Protein AF-A0A2N5ZAJ8-F1 (afdb_monomer_lite)

Foldseek 3Di:
DVVVVVCVVVVCVPPVVVVVVVVVCCVVQNPPRVVVVVVVVVVVVVVVVVVVVVVVVVVVVVVVVVVCVVVVVVVD

Secondary structure (DSSP, 8-state):
-HHHHHHHHHHHTTTHHHHHHHHHHHHHH-TTHHHHHHHHHHHHHHHHHHHHHHHHHHHHHHHHHHHHHHHHHTT-

Structure (mmCIF, N/CA/C/O backbone):
data_AF-A0A2N5ZAJ8-F1
#
_entry.id   AF-A0A2N5ZAJ8-F1
#
loop_
_atom_s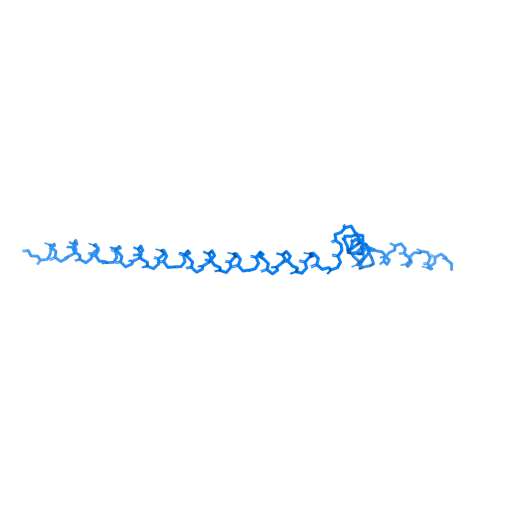ite.group_PDB
_atom_site.id
_atom_site.type_symbol
_atom_site.label_atom_id
_atom_site.label_alt_id
_atom_site.label_comp_id
_atom_site.label_asym_id
_atom_site.label_entity_id
_atom_site.label_seq_id
_atom_site.pdbx_PDB_ins_code
_atom_site.Cartn_x
_atom_site.Cartn_y
_atom_site.Cartn_z
_atom_site.occupancy
_atom_site.B_iso_or_equiv
_atom_site.auth_seq_id
_atom_site.auth_comp_id
_atom_site.auth_asym_id
_atom_site.auth_atom_id
_atom_site.pdbx_PDB_model_num
ATOM 1 N N . MET A 1 1 ? 36.786 0.988 -18.514 1.00 81.81 1 MET A N 1
ATOM 2 C CA . MET A 1 1 ? 36.154 -0.198 -19.135 1.00 81.81 1 MET A CA 1
ATOM 3 C C . MET A 1 1 ? 35.886 -1.303 -18.116 1.00 81.81 1 MET A C 1
ATOM 5 O O . MET A 1 1 ? 34.721 -1.530 -17.840 1.00 81.81 1 MET A O 1
ATOM 9 N N . ILE A 1 2 ? 36.899 -1.927 -17.492 1.00 83.00 2 ILE A N 1
ATOM 10 C CA . ILE A 1 2 ? 36.684 -2.975 -16.460 1.00 83.00 2 ILE A CA 1
ATOM 11 C C . ILE A 1 2 ? 35.984 -2.419 -15.209 1.00 83.00 2 ILE A C 1
ATOM 13 O O . ILE A 1 2 ? 34.995 -2.986 -14.761 1.00 83.00 2 ILE A O 1
ATOM 17 N N . SER A 1 3 ? 36.432 -1.265 -14.700 1.00 76.44 3 SER A N 1
ATOM 18 C CA . SER A 1 3 ? 35.766 -0.573 -13.582 1.00 76.44 3 SER A CA 1
ATOM 19 C C . SER A 1 3 ? 34.312 -0.205 -13.920 1.00 76.44 3 SER A C 1
ATOM 21 O O . SER A 1 3 ? 33.408 -0.495 -13.153 1.00 76.44 3 SER A O 1
ATOM 23 N N . THR A 1 4 ? 34.061 0.300 -15.132 1.00 77.81 4 THR A N 1
ATOM 24 C CA . THR A 1 4 ? 32.713 0.612 -15.641 1.00 77.81 4 THR A CA 1
ATOM 25 C C . THR A 1 4 ? 31.796 -0.616 -15.679 1.00 77.81 4 THR A C 1
ATOM 27 O O . THR A 1 4 ? 30.640 -0.528 -15.282 1.00 77.81 4 THR A O 1
ATOM 30 N N . LEU A 1 5 ? 32.309 -1.768 -16.122 1.00 77.19 5 LEU A N 1
ATOM 31 C CA . LEU A 1 5 ? 31.566 -3.029 -16.156 1.00 77.19 5 LEU A CA 1
ATOM 32 C C . LEU A 1 5 ? 31.264 -3.545 -14.741 1.00 77.19 5 LEU A C 1
ATOM 34 O O . LEU A 1 5 ? 30.154 -3.995 -14.477 1.00 77.19 5 LEU A O 1
ATOM 38 N N . LEU A 1 6 ? 32.224 -3.423 -13.821 1.00 76.06 6 LEU A N 1
ATOM 39 C CA . LEU A 1 6 ? 32.054 -3.789 -12.416 1.00 76.06 6 LEU A CA 1
ATOM 40 C C . LEU A 1 6 ? 31.037 -2.880 -11.714 1.00 76.06 6 LEU A C 1
ATOM 42 O O . LEU A 1 6 ? 30.224 -3.371 -10.944 1.00 76.06 6 LEU A O 1
ATOM 46 N N . THR A 1 7 ? 31.027 -1.579 -12.007 1.00 74.75 7 THR A N 1
ATOM 47 C CA . THR A 1 7 ? 30.007 -0.644 -11.511 1.00 74.75 7 THR A CA 1
ATOM 48 C C . THR A 1 7 ? 28.627 -0.961 -12.066 1.00 74.75 7 THR A C 1
ATOM 50 O O . THR A 1 7 ? 27.657 -0.833 -11.331 1.00 74.75 7 THR A O 1
ATOM 53 N N . ILE A 1 8 ? 28.521 -1.401 -13.325 1.00 74.75 8 ILE A N 1
ATOM 54 C CA . ILE A 1 8 ? 27.251 -1.890 -13.865 1.00 74.75 8 ILE A CA 1
ATOM 55 C C . ILE A 1 8 ? 26.823 -3.113 -13.058 1.00 74.75 8 ILE A C 1
ATOM 57 O O . ILE A 1 8 ? 25.791 -3.019 -12.424 1.00 74.75 8 ILE A O 1
ATOM 61 N N . VAL A 1 9 ? 27.631 -4.178 -12.969 1.00 73.56 9 VAL A N 1
ATOM 62 C CA . VAL A 1 9 ? 27.287 -5.444 -12.279 1.00 73.56 9 VAL A CA 1
ATOM 63 C C . VAL A 1 9 ? 27.023 -5.278 -10.773 1.00 73.56 9 VAL A C 1
ATOM 65 O O . VAL A 1 9 ? 26.059 -5.836 -10.260 1.00 73.56 9 VAL A O 1
ATOM 68 N N . LEU A 1 10 ? 27.836 -4.500 -10.053 1.00 69.38 10 LEU A N 1
ATOM 69 C CA . LEU A 1 10 ? 27.636 -4.222 -8.623 1.00 69.38 10 LEU A CA 1
ATOM 70 C C . LEU A 1 10 ? 26.525 -3.196 -8.378 1.00 69.38 10 LEU A C 1
ATOM 72 O O . LEU A 1 10 ? 25.860 -3.241 -7.347 1.00 69.38 10 LEU A O 1
ATOM 76 N N . GLY A 1 11 ? 26.311 -2.274 -9.318 1.00 65.31 11 GLY A N 1
ATOM 77 C CA . GLY A 1 11 ? 25.273 -1.253 -9.240 1.00 65.31 11 GLY A CA 1
ATOM 78 C C . GLY A 1 11 ? 23.865 -1.807 -9.433 1.00 65.31 11 GLY A C 1
ATOM 79 O O . GLY A 1 11 ? 22.927 -1.187 -8.944 1.00 65.31 11 GLY A O 1
ATOM 80 N N . ILE A 1 12 ? 23.701 -2.969 -10.081 1.00 62.50 12 ILE A N 1
ATOM 81 C CA . ILE A 1 12 ? 22.387 -3.616 -10.272 1.00 62.50 12 ILE A CA 1
ATOM 82 C C . ILE A 1 12 ? 21.813 -4.120 -8.939 1.00 62.50 12 ILE A C 1
ATOM 84 O O . ILE A 1 12 ? 20.629 -3.909 -8.690 1.00 62.50 12 ILE A O 1
ATOM 88 N N . ILE A 1 13 ? 22.668 -4.631 -8.041 1.00 66.56 13 ILE A N 1
ATOM 89 C CA . ILE A 1 13 ? 22.297 -5.397 -6.829 1.00 66.56 13 ILE A CA 1
ATOM 90 C C . ILE A 1 13 ? 21.648 -4.541 -5.713 1.00 66.56 13 ILE A C 1
ATOM 92 O O . ILE A 1 13 ? 21.161 -5.074 -4.719 1.00 66.56 13 ILE A O 1
ATOM 96 N N . GLY A 1 14 ? 21.593 -3.210 -5.841 1.00 65.94 14 GLY A N 1
ATOM 97 C CA . GLY A 1 14 ? 21.086 -2.338 -4.765 1.00 65.94 14 GLY A CA 1
ATOM 98 C C . GLY A 1 14 ? 19.770 -1.599 -5.027 1.00 65.94 14 GLY A C 1
ATOM 99 O O . GLY A 1 14 ? 19.056 -1.269 -4.084 1.00 65.94 14 GLY A O 1
ATOM 100 N N . GLY A 1 15 ? 19.434 -1.290 -6.280 1.00 80.62 15 GLY A N 1
ATOM 101 C CA . GLY A 1 15 ? 18.361 -0.326 -6.574 1.00 80.62 15 GLY A CA 1
ATOM 102 C C . GLY A 1 15 ? 17.802 -0.373 -7.999 1.00 80.62 15 GLY A C 1
ATOM 103 O O . GLY A 1 15 ? 16.578 -0.381 -8.153 1.00 80.62 15 GLY A O 1
ATOM 104 N N . PRO A 1 16 ? 18.643 -0.468 -9.046 1.00 82.94 16 PRO A N 1
ATOM 105 C CA . PRO A 1 16 ? 18.178 -0.598 -10.424 1.00 82.94 16 PRO A CA 1
ATOM 106 C C . PRO A 1 16 ? 17.333 -1.854 -10.660 1.00 82.94 16 PRO A C 1
ATOM 108 O O . PRO A 1 16 ? 16.359 -1.782 -11.404 1.00 82.94 16 PRO A O 1
ATOM 111 N N . GLU A 1 17 ? 17.634 -2.978 -9.998 1.00 80.38 17 GLU A N 1
ATOM 112 C CA . GLU A 1 17 ? 16.838 -4.211 -10.110 1.00 80.38 17 GLU A CA 1
ATOM 113 C C . GLU A 1 17 ? 15.404 -4.036 -9.609 1.00 80.38 17 GLU A C 1
ATOM 115 O O . GLU A 1 17 ? 14.461 -4.436 -10.291 1.00 80.38 17 GLU A O 1
ATOM 120 N N . ILE A 1 18 ? 15.215 -3.369 -8.465 1.00 86.56 18 ILE A N 1
ATOM 121 C CA . ILE A 1 18 ? 13.871 -3.090 -7.943 1.00 86.56 18 ILE A CA 1
ATOM 122 C C . ILE A 1 18 ? 13.107 -2.172 -8.898 1.00 86.56 18 ILE A C 1
ATOM 124 O O . ILE A 1 18 ? 11.924 -2.399 -9.141 1.00 86.56 18 ILE A O 1
ATOM 128 N N . ILE A 1 19 ? 13.771 -1.175 -9.488 1.00 89.25 19 ILE A N 1
ATOM 129 C CA . ILE A 1 19 ? 13.163 -0.297 -10.496 1.00 89.25 19 ILE A CA 1
ATOM 130 C C . ILE A 1 19 ? 12.762 -1.079 -11.751 1.00 89.25 19 ILE A C 1
ATOM 132 O O . ILE A 1 19 ? 11.658 -0.888 -12.254 1.00 89.25 19 ILE A O 1
ATOM 136 N N . ILE A 1 20 ? 13.608 -1.987 -12.239 1.00 89.38 20 ILE A N 1
ATOM 137 C CA . ILE A 1 20 ? 13.303 -2.834 -13.400 1.00 89.38 20 ILE A CA 1
ATOM 138 C C . ILE A 1 20 ? 12.107 -3.746 -13.108 1.00 89.38 20 ILE A C 1
ATOM 140 O O . ILE A 1 20 ? 11.175 -3.805 -13.910 1.00 89.38 20 ILE A O 1
ATOM 144 N N . ILE A 1 21 ? 12.084 -4.406 -11.947 1.00 88.94 21 ILE A N 1
ATOM 145 C CA . ILE A 1 21 ? 10.959 -5.250 -11.522 1.00 88.94 21 ILE A CA 1
ATOM 146 C C . ILE A 1 21 ? 9.683 -4.410 -11.394 1.00 88.94 21 ILE A C 1
ATOM 148 O O . ILE A 1 21 ? 8.630 -4.810 -11.891 1.00 88.94 21 ILE A O 1
ATOM 152 N N . ALA A 1 22 ? 9.773 -3.225 -10.787 1.00 89.12 22 ALA A N 1
ATOM 153 C CA . ALA A 1 22 ? 8.649 -2.308 -10.660 1.00 89.12 22 ALA A CA 1
ATOM 154 C C . ALA A 1 22 ? 8.110 -1.889 -12.032 1.00 89.12 22 ALA A C 1
ATOM 156 O O . ALA A 1 22 ? 6.898 -1.895 -12.215 1.00 89.12 22 ALA A O 1
ATOM 157 N N . ILE A 1 23 ? 8.977 -1.596 -13.008 1.00 92.25 23 ILE A N 1
ATOM 158 C CA . ILE A 1 23 ? 8.581 -1.271 -14.386 1.00 92.25 23 ILE A CA 1
ATOM 159 C C . ILE A 1 23 ? 7.897 -2.464 -15.060 1.00 92.25 23 ILE A C 1
ATOM 161 O O . ILE A 1 23 ? 6.844 -2.283 -15.667 1.00 92.25 23 ILE A O 1
ATOM 165 N N . ILE A 1 24 ? 8.436 -3.681 -14.934 1.00 92.50 24 ILE A N 1
ATOM 166 C CA . ILE A 1 24 ? 7.814 -4.889 -15.502 1.00 92.50 24 ILE A CA 1
ATOM 167 C C . ILE A 1 24 ? 6.408 -5.080 -14.926 1.00 92.50 24 ILE A C 1
ATOM 169 O O . ILE A 1 24 ? 5.442 -5.234 -15.672 1.00 92.50 24 ILE A O 1
ATOM 173 N N . ILE A 1 25 ? 6.268 -4.999 -13.603 1.00 92.00 25 ILE A N 1
ATOM 174 C CA . ILE A 1 25 ? 4.972 -5.086 -12.925 1.00 92.00 25 ILE A CA 1
ATOM 175 C C . ILE A 1 25 ? 4.044 -3.949 -13.384 1.00 92.00 25 ILE A C 1
ATOM 177 O O . ILE A 1 25 ? 2.864 -4.184 -13.640 1.00 92.00 25 ILE A O 1
ATOM 181 N N . LEU A 1 26 ? 4.561 -2.730 -13.549 1.00 92.56 26 LEU A N 1
ATOM 182 C CA . LEU A 1 26 ? 3.801 -1.574 -14.025 1.00 92.56 26 LEU A CA 1
ATOM 183 C C . LEU A 1 26 ? 3.297 -1.749 -15.458 1.00 92.56 26 LEU A C 1
ATOM 185 O O . LEU A 1 26 ? 2.231 -1.241 -15.776 1.00 92.56 26 LEU A O 1
ATOM 189 N N . VAL A 1 27 ? 4.033 -2.441 -16.326 1.00 93.25 27 VAL A N 1
ATOM 190 C CA . VAL A 1 27 ? 3.604 -2.721 -17.705 1.00 93.25 27 VAL A CA 1
ATOM 191 C C . VAL A 1 27 ? 2.576 -3.852 -17.732 1.00 93.25 27 VAL A C 1
ATOM 193 O O . VAL A 1 27 ? 1.555 -3.724 -18.401 1.00 93.25 27 VAL A O 1
ATOM 196 N N . LEU A 1 28 ? 2.799 -4.926 -16.968 1.00 92.56 28 LEU A N 1
ATOM 197 C CA . LEU A 1 28 ? 1.887 -6.076 -16.906 1.00 92.56 28 LEU A CA 1
ATOM 198 C C . LEU A 1 28 ? 0.541 -5.720 -16.267 1.00 92.56 28 LEU A C 1
ATOM 200 O O . LEU A 1 28 ? -0.521 -6.093 -16.764 1.00 92.56 28 LEU A O 1
ATOM 204 N N . PHE A 1 29 ? 0.584 -4.994 -15.153 1.00 91.44 29 PHE A N 1
ATOM 205 C CA . PHE A 1 29 ? -0.606 -4.612 -14.406 1.00 91.44 29 PHE A CA 1
ATOM 206 C C . PHE A 1 29 ? -1.075 -3.198 -14.745 1.00 91.44 29 PHE A C 1
ATOM 208 O O . PHE A 1 29 ? -2.218 -2.878 -14.474 1.00 91.44 29 PHE A O 1
ATOM 215 N N . GLY A 1 30 ? -0.274 -2.339 -15.366 1.00 86.69 30 GLY A N 1
ATOM 216 C CA . GLY A 1 30 ? -0.624 -0.933 -15.582 1.00 86.69 30 GLY A CA 1
ATOM 217 C C . GLY A 1 30 ? -0.424 -0.077 -14.324 1.00 86.69 30 GLY A C 1
ATOM 218 O O . GLY A 1 30 ? -0.697 -0.498 -13.198 1.00 86.69 30 GLY A O 1
ATOM 219 N N . GLY A 1 31 ? -0.031 1.189 -14.505 1.00 84.94 31 GLY A N 1
ATOM 220 C CA . GLY A 1 31 ? 0.268 2.093 -13.384 1.00 84.94 31 GLY A CA 1
ATOM 221 C C . GLY A 1 31 ? -0.903 2.489 -12.487 1.00 84.94 31 GLY A C 1
ATOM 222 O O . GLY A 1 31 ? -0.696 3.064 -11.422 1.00 84.94 31 GLY A O 1
ATOM 223 N N . ARG A 1 32 ? -2.134 2.153 -12.879 1.00 86.81 32 ARG A N 1
ATOM 224 C CA . ARG A 1 32 ? -3.347 2.473 -12.114 1.00 86.81 32 ARG A CA 1
ATOM 225 C C . ARG A 1 32 ? -3.828 1.328 -11.224 1.00 86.81 32 ARG A C 1
ATOM 227 O O . ARG A 1 32 ? -4.401 1.605 -10.175 1.00 86.81 32 ARG A O 1
ATOM 234 N N . LYS A 1 33 ? -3.549 0.070 -11.586 1.00 89.12 33 LYS A N 1
ATOM 235 C CA . LYS A 1 33 ? -4.079 -1.103 -10.871 1.00 89.12 33 LYS A CA 1
ATOM 236 C C . LYS A 1 33 ? -3.428 -1.307 -9.506 1.00 89.12 33 LYS A C 1
ATOM 238 O O . LYS A 1 33 ? -4.131 -1.638 -8.563 1.00 89.12 33 LYS A O 1
ATOM 243 N N . ILE A 1 34 ? -2.128 -1.047 -9.349 1.00 88.75 34 ILE A N 1
ATOM 244 C CA . ILE A 1 34 ? -1.472 -1.181 -8.036 1.00 88.75 34 ILE A CA 1
ATOM 245 C C . ILE A 1 34 ? -2.020 -0.184 -6.999 1.00 88.75 34 ILE A C 1
ATOM 247 O O . ILE A 1 34 ? -2.455 -0.632 -5.937 1.00 88.75 34 ILE A O 1
ATOM 251 N N . PRO A 1 35 ? -2.097 1.134 -7.280 1.00 86.94 35 PRO A N 1
ATOM 252 C CA . PRO A 1 35 ? -2.704 2.086 -6.349 1.00 86.94 35 PRO A CA 1
ATOM 253 C C . PRO A 1 35 ? -4.181 1.799 -6.055 1.00 86.94 35 PRO A C 1
ATOM 255 O O . PRO A 1 35 ? -4.650 2.034 -4.944 1.00 86.94 35 PRO A O 1
ATOM 258 N N . GLU A 1 36 ? -4.927 1.306 -7.043 1.00 92.38 36 GLU A N 1
ATOM 259 C CA . GLU A 1 36 ? -6.340 0.955 -6.901 1.00 92.38 36 GLU A CA 1
ATOM 260 C C . GLU A 1 36 ? -6.540 -0.264 -5.988 1.00 92.38 36 GLU A C 1
ATOM 262 O O . GLU A 1 36 ? -7.336 -0.197 -5.050 1.00 92.38 36 GLU A O 1
ATOM 267 N N . LEU A 1 37 ? -5.738 -1.318 -6.172 1.00 92.38 37 LEU A N 1
ATOM 268 C CA . LEU A 1 37 ? -5.715 -2.489 -5.292 1.00 92.38 37 LEU A CA 1
ATOM 269 C C . LEU A 1 37 ? -5.288 -2.118 -3.867 1.00 92.38 37 LEU A C 1
ATOM 271 O O . LEU A 1 37 ? -5.931 -2.540 -2.911 1.00 92.38 37 LEU A O 1
ATOM 275 N N . MET A 1 38 ? -4.257 -1.280 -3.709 1.00 93.19 38 MET A N 1
ATOM 276 C CA . MET A 1 38 ? -3.820 -0.793 -2.394 1.00 93.19 38 MET A CA 1
ATOM 277 C C . MET A 1 38 ? -4.914 0.010 -1.684 1.00 93.19 38 MET A C 1
ATOM 279 O O . MET A 1 38 ? -5.121 -0.162 -0.485 1.00 93.19 38 MET A O 1
ATOM 283 N N . LYS A 1 39 ? -5.646 0.867 -2.408 1.00 95.06 39 LYS A N 1
ATOM 284 C CA . LYS A 1 39 ? -6.785 1.611 -1.847 1.00 95.06 39 LYS A CA 1
ATOM 285 C C . LYS A 1 39 ? -7.918 0.680 -1.419 1.00 95.06 39 LYS A C 1
ATOM 287 O O . LYS A 1 39 ? -8.487 0.895 -0.352 1.00 95.06 39 LYS A O 1
ATOM 292 N N . GLY A 1 40 ? -8.237 -0.335 -2.222 1.00 95.94 40 GLY A N 1
ATOM 293 C CA . GLY A 1 40 ? -9.239 -1.348 -1.879 1.00 95.94 40 GLY A CA 1
ATOM 294 C C . GLY A 1 40 ? -8.845 -2.153 -0.640 1.00 95.94 40 GLY A C 1
ATOM 295 O O . GLY A 1 40 ? -9.604 -2.213 0.325 1.00 95.94 40 GLY A O 1
ATOM 296 N N . LEU A 1 41 ? -7.620 -2.684 -0.624 1.00 96.50 41 LEU A N 1
ATOM 297 C CA . LEU A 1 41 ? -7.072 -3.440 0.503 1.00 96.50 41 LEU A CA 1
ATOM 298 C C . LEU A 1 41 ? -6.993 -2.586 1.778 1.00 96.50 41 LEU A C 1
ATOM 300 O O . LEU A 1 41 ? -7.345 -3.051 2.856 1.00 96.50 41 LEU A O 1
ATOM 304 N N . GLY A 1 42 ? -6.574 -1.323 1.658 1.00 95.88 42 GLY A N 1
ATOM 305 C CA . GLY A 1 42 ? -6.481 -0.393 2.783 1.00 95.88 42 GLY A CA 1
ATOM 306 C C . GLY A 1 42 ? -7.839 -0.074 3.408 1.00 95.88 42 GLY A C 1
ATOM 307 O O . GLY A 1 42 ? -7.951 -0.034 4.632 1.00 95.88 42 GLY A O 1
ATOM 308 N N . LYS A 1 43 ? -8.883 0.100 2.587 1.00 96.88 43 LYS A N 1
ATOM 309 C CA . LYS A 1 43 ? -10.260 0.256 3.077 1.00 96.88 43 LYS A CA 1
ATOM 310 C C . LYS A 1 43 ? -10.753 -1.011 3.772 1.00 96.88 43 LYS A C 1
ATOM 312 O O . LYS A 1 43 ? -11.191 -0.920 4.912 1.00 96.88 43 LYS A O 1
ATOM 317 N N . GLY A 1 44 ? -10.582 -2.176 3.144 1.00 97.12 44 GLY A N 1
ATOM 318 C CA . GLY A 1 44 ? -10.982 -3.456 3.736 1.00 97.12 44 GLY A CA 1
ATOM 319 C C . GLY A 1 44 ? -10.276 -3.740 5.065 1.00 97.12 44 GLY A C 1
ATOM 320 O O . GLY A 1 44 ? -10.916 -4.137 6.031 1.00 97.12 44 GLY A O 1
ATOM 321 N N . MET A 1 45 ? -8.974 -3.456 5.161 1.00 96.94 45 MET A N 1
ATOM 322 C CA . MET A 1 45 ? -8.211 -3.602 6.406 1.00 96.94 45 MET A CA 1
ATOM 323 C C . MET A 1 45 ? -8.692 -2.637 7.499 1.00 96.94 45 MET A C 1
ATOM 325 O O . MET A 1 45 ? -8.719 -2.999 8.675 1.00 96.94 45 MET A O 1
ATOM 329 N N . LYS A 1 46 ? -9.074 -1.406 7.130 1.00 96.25 46 LYS A N 1
ATOM 330 C CA . LYS A 1 46 ? -9.632 -0.429 8.072 1.00 96.25 46 LYS A CA 1
ATOM 331 C C . LYS A 1 46 ? -10.981 -0.902 8.618 1.00 96.25 46 LYS A C 1
ATOM 333 O O . LYS A 1 46 ? -11.136 -0.948 9.834 1.00 96.25 46 LYS A O 1
ATOM 338 N N . GLU A 1 47 ? -11.903 -1.281 7.736 1.00 96.75 47 GLU A N 1
ATOM 339 C CA . GLU A 1 47 ? -13.233 -1.782 8.109 1.00 96.75 47 GLU A CA 1
ATOM 340 C C . GLU A 1 47 ? -13.127 -3.052 8.963 1.00 96.75 47 GLU A C 1
ATOM 342 O O . GLU A 1 47 ? -13.780 -3.162 9.998 1.00 96.75 47 GLU A O 1
ATOM 347 N N . PHE A 1 48 ? -12.227 -3.973 8.599 1.00 96.38 48 PHE A N 1
ATOM 348 C CA . PHE A 1 48 ? -11.947 -5.173 9.388 1.00 96.38 48 PHE A CA 1
ATOM 349 C C . PHE A 1 48 ? -11.450 -4.835 10.801 1.00 96.38 48 PHE A C 1
ATOM 351 O O . PHE A 1 48 ? -11.867 -5.458 11.780 1.00 96.38 48 PHE A O 1
ATOM 358 N N . LYS A 1 49 ? -10.572 -3.833 10.927 1.00 95.50 49 LYS A N 1
ATOM 359 C CA . LYS A 1 49 ? -10.035 -3.391 12.219 1.00 95.50 49 LYS A CA 1
ATOM 360 C C . LYS A 1 49 ? -11.090 -2.711 13.095 1.00 95.50 49 LYS A C 1
ATOM 362 O O . LYS A 1 49 ? -11.079 -2.931 14.303 1.00 95.50 49 LYS A O 1
ATOM 367 N N . GLU A 1 50 ? -11.965 -1.894 12.513 1.00 95.69 50 GLU A N 1
ATOM 368 C CA . GLU A 1 50 ? -13.102 -1.277 13.216 1.00 95.69 50 GLU A CA 1
ATOM 369 C C . GLU A 1 50 ? -14.076 -2.348 13.723 1.00 95.69 50 GLU A C 1
ATOM 371 O O . GLU A 1 50 ? -14.313 -2.425 14.925 1.00 95.69 50 GLU A O 1
ATOM 376 N N . ALA A 1 51 ? -14.516 -3.264 12.855 1.00 94.06 51 ALA A N 1
ATOM 377 C CA . ALA A 1 51 ? -15.416 -4.352 13.245 1.00 94.06 51 ALA A CA 1
ATOM 378 C C . ALA A 1 51 ? -14.818 -5.261 14.337 1.00 94.06 51 ALA A C 1
ATOM 380 O O . ALA A 1 51 ? -15.517 -5.689 15.260 1.00 94.06 51 ALA A O 1
ATOM 381 N N . SER A 1 52 ? -13.511 -5.535 14.263 1.00 95.19 52 SER A N 1
ATOM 382 C CA . SER A 1 52 ? -12.808 -6.315 15.289 1.00 95.19 52 SER A CA 1
ATOM 383 C C . SER A 1 52 ? -12.775 -5.593 16.640 1.00 95.19 52 SER A C 1
ATOM 385 O O . SER A 1 52 ? -12.985 -6.230 17.670 1.00 95.19 52 SER A O 1
ATOM 387 N N . LYS A 1 5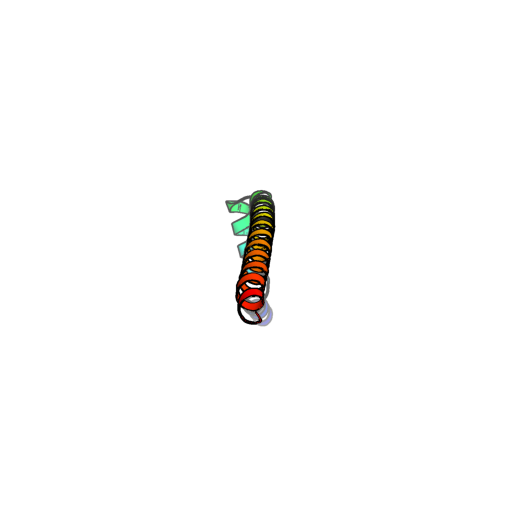3 ? -12.552 -4.271 16.649 1.00 94.25 53 LYS A N 1
ATOM 388 C CA . LYS A 1 53 ? -12.554 -3.458 17.875 1.00 94.25 53 LYS A CA 1
ATOM 389 C C . LYS A 1 53 ? -13.922 -3.414 18.543 1.00 94.25 53 LYS A C 1
ATOM 391 O O . LYS A 1 53 ? -14.004 -3.633 19.746 1.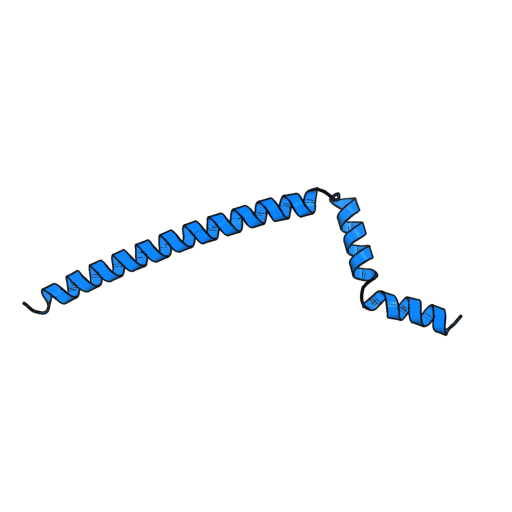00 94.25 53 LYS A O 1
ATOM 396 N N . ASP A 1 54 ? -14.978 -3.171 17.773 1.00 92.44 54 ASP A N 1
ATOM 397 C CA . ASP A 1 54 ? -16.344 -3.110 18.304 1.00 92.44 54 ASP A CA 1
ATOM 398 C C . ASP A 1 54 ? -16.751 -4.452 18.929 1.00 92.44 54 ASP A C 1
ATOM 400 O O . ASP A 1 54 ? -17.372 -4.502 19.995 1.00 92.44 54 ASP A O 1
ATOM 404 N N . THR A 1 55 ? -16.331 -5.554 18.301 1.00 92.25 55 THR A N 1
ATOM 405 C CA . THR A 1 55 ? -16.525 -6.909 18.828 1.00 92.25 55 THR A CA 1
ATOM 406 C C . THR A 1 55 ? -15.766 -7.107 20.143 1.00 92.25 55 THR A C 1
ATOM 408 O O . THR A 1 55 ? -16.336 -7.595 21.118 1.00 92.25 55 THR A O 1
ATOM 411 N N . GLU A 1 56 ? -14.494 -6.701 20.203 1.00 92.00 56 GLU A N 1
ATOM 412 C CA . GLU A 1 56 ? -13.665 -6.818 21.407 1.00 92.00 56 GLU A CA 1
ATOM 413 C C . GLU A 1 56 ? -14.222 -5.984 22.573 1.00 92.00 56 GLU A C 1
ATOM 415 O O . GLU A 1 56 ? -14.310 -6.477 23.698 1.00 92.00 56 GLU A O 1
ATOM 420 N N . GLU A 1 57 ? -14.666 -4.751 22.314 1.00 92.50 57 GLU A N 1
ATOM 421 C CA . GLU A 1 57 ? -15.291 -3.892 23.326 1.00 92.50 57 GLU A CA 1
ATOM 422 C C . GLU A 1 57 ? -16.622 -4.454 23.829 1.00 92.50 57 GLU A C 1
ATOM 424 O O . GLU A 1 57 ? -16.904 -4.379 25.028 1.00 92.50 57 GLU A O 1
ATOM 429 N N .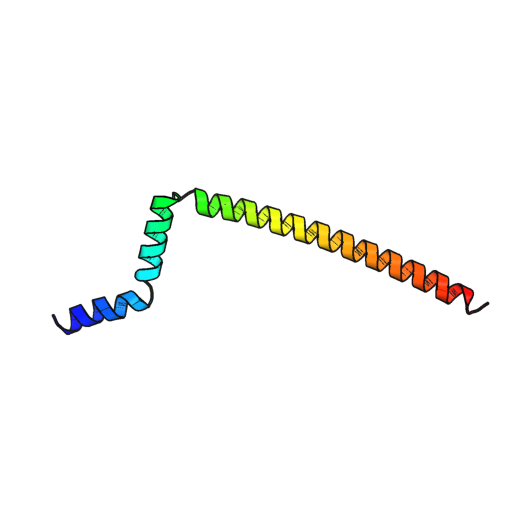 THR A 1 58 ? -17.424 -5.046 22.941 1.00 90.56 58 THR A N 1
ATOM 430 C CA . THR A 1 58 ? -18.698 -5.679 23.308 1.00 90.56 58 THR A CA 1
ATOM 431 C C . THR A 1 58 ? -18.461 -6.890 24.206 1.00 90.56 58 THR A C 1
ATOM 433 O O . THR A 1 58 ? -19.021 -6.956 25.299 1.00 90.56 58 THR A O 1
ATOM 436 N N . ILE A 1 59 ? -17.555 -7.793 23.813 1.00 91.75 59 ILE A N 1
ATOM 437 C CA . ILE A 1 59 ? -17.187 -8.970 24.615 1.00 91.75 59 ILE A CA 1
ATOM 438 C C . ILE A 1 59 ? -16.612 -8.544 25.971 1.00 91.75 59 ILE A C 1
ATOM 440 O O . ILE A 1 59 ? -16.903 -9.163 26.995 1.00 91.75 59 ILE A O 1
ATOM 444 N N . LYS A 1 60 ? -15.798 -7.483 26.002 1.00 91.88 60 LYS A N 1
ATOM 445 C CA . LYS A 1 60 ? -15.209 -6.978 27.244 1.00 91.88 60 LYS A CA 1
ATOM 446 C C . LYS A 1 60 ? -16.274 -6.433 28.197 1.00 91.88 60 LYS A C 1
ATOM 448 O O . LYS A 1 60 ? -16.259 -6.797 29.369 1.00 91.88 60 LYS A O 1
ATOM 453 N N . LYS A 1 61 ? -17.218 -5.623 27.702 1.00 91.00 61 LYS A N 1
ATOM 454 C CA . LYS A 1 61 ? -18.346 -5.118 28.507 1.00 91.00 61 LYS A CA 1
ATOM 455 C C . LYS A 1 61 ? -19.205 -6.255 29.054 1.00 91.00 61 LYS A C 1
ATOM 457 O O . LYS A 1 61 ? -19.501 -6.267 30.241 1.00 91.00 61 LYS A O 1
ATOM 462 N N . GLU A 1 62 ? -19.531 -7.234 28.216 1.00 89.06 62 GLU A N 1
ATOM 463 C CA . GLU A 1 62 ? -20.357 -8.379 28.604 1.00 89.06 62 GLU A CA 1
ATOM 464 C C . GLU A 1 62 ? -19.667 -9.247 29.674 1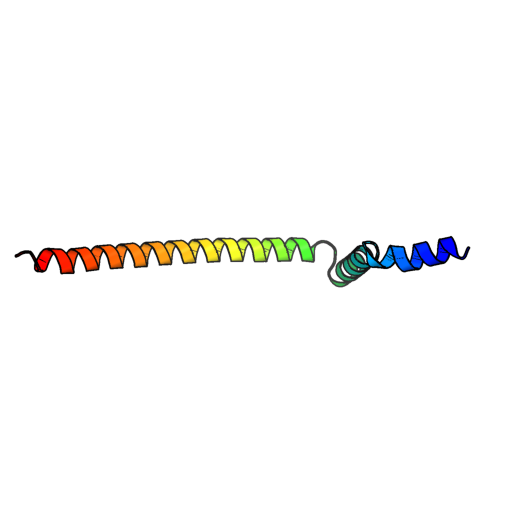.00 89.06 62 GLU A C 1
ATOM 466 O O . GLU A 1 62 ? -20.299 -9.683 30.637 1.00 89.06 62 GLU A O 1
ATOM 471 N N . ARG A 1 63 ? -18.340 -9.425 29.580 1.00 90.56 63 ARG A N 1
ATOM 472 C CA . ARG A 1 63 ? -17.550 -10.079 30.636 1.00 90.56 63 ARG A CA 1
ATOM 473 C C . ARG A 1 63 ? -17.486 -9.275 31.930 1.00 90.56 63 ARG A C 1
ATOM 475 O O . ARG A 1 63 ? -17.583 -9.872 33.002 1.00 90.56 63 ARG A O 1
ATOM 482 N N . ASP A 1 64 ? -17.309 -7.959 31.850 1.00 90.31 64 ASP A N 1
ATOM 483 C CA . ASP A 1 64 ? -17.257 -7.090 33.030 1.00 90.31 64 ASP A CA 1
ATOM 484 C C . ASP A 1 64 ? -18.616 -7.050 33.755 1.00 90.31 64 ASP A C 1
ATOM 486 O O . ASP A 1 64 ? -18.665 -7.062 34.989 1.00 90.31 64 ASP A O 1
ATOM 490 N N . ASP A 1 65 ? -19.724 -7.071 33.008 1.00 89.75 65 ASP A N 1
ATOM 491 C CA . ASP A 1 65 ? -21.086 -7.165 33.543 1.00 89.75 65 ASP A CA 1
ATOM 492 C C . ASP A 1 65 ? -21.344 -8.520 34.209 1.00 89.75 65 ASP A C 1
ATOM 494 O O . ASP A 1 65 ? -21.775 -8.560 35.363 1.00 89.75 65 ASP A O 1
ATOM 498 N N . LEU A 1 66 ? -20.983 -9.625 33.548 1.00 89.94 66 LEU A N 1
ATOM 499 C CA . LEU A 1 66 ? -21.106 -10.968 34.120 1.00 89.94 66 LEU A CA 1
ATOM 500 C C . LEU A 1 66 ? -20.289 -11.114 35.414 1.00 89.94 66 LEU A C 1
ATOM 502 O O . LEU A 1 66 ? -20.773 -11.659 36.406 1.00 89.94 66 LEU A O 1
ATOM 506 N N . ASN A 1 67 ? -19.061 -10.594 35.432 1.00 90.06 67 ASN A N 1
ATOM 507 C CA . ASN A 1 67 ? -18.194 -10.636 36.607 1.00 90.06 67 ASN A CA 1
ATOM 508 C C . ASN A 1 67 ? -18.769 -9.817 37.778 1.00 90.06 67 ASN A C 1
ATOM 510 O O . ASN A 1 67 ? -18.669 -10.231 38.933 1.00 90.06 67 ASN A O 1
ATOM 514 N N . ARG A 1 68 ? -19.422 -8.679 37.497 1.00 89.38 68 ARG A N 1
ATOM 515 C CA . ARG A 1 68 ? -20.143 -7.902 38.518 1.00 89.38 68 ARG A CA 1
ATOM 516 C C . ARG A 1 68 ? -21.353 -8.650 39.073 1.00 89.38 68 ARG A C 1
ATOM 518 O O . ARG A 1 68 ? -21.556 -8.608 40.284 1.00 89.38 68 ARG A O 1
ATOM 525 N N . SER A 1 69 ? -22.112 -9.353 38.233 1.00 82.81 69 SER A N 1
ATOM 526 C CA . SER A 1 69 ? -23.236 -10.186 38.681 1.00 82.81 69 SER A CA 1
ATOM 527 C C . SER A 1 69 ? -22.786 -11.346 39.572 1.00 82.81 69 SER A C 1
ATOM 529 O O . SER A 1 69 ? -23.392 -11.566 40.614 1.00 82.81 69 SER A O 1
ATOM 531 N N . ILE A 1 70 ? -21.696 -12.038 39.222 1.00 83.06 70 ILE A N 1
ATOM 532 C CA . ILE A 1 70 ? -21.144 -13.133 40.040 1.00 83.06 70 ILE A CA 1
ATOM 533 C C . ILE A 1 70 ? -20.602 -12.605 41.377 1.00 83.06 70 ILE A C 1
ATOM 535 O O . ILE A 1 70 ? -20.808 -13.220 42.421 1.00 83.06 70 ILE A O 1
ATOM 539 N N . LYS A 1 71 ? -19.925 -11.449 41.374 1.00 79.25 71 LYS A N 1
ATOM 540 C CA . LYS A 1 71 ? -19.333 -10.887 42.595 1.00 79.25 71 LYS A CA 1
ATOM 541 C C . LYS A 1 71 ? -20.372 -10.284 43.549 1.00 79.25 71 LYS A C 1
ATOM 543 O O . LYS A 1 71 ? -20.202 -10.384 44.756 1.00 79.25 71 LYS A O 1
ATOM 548 N N . GLY A 1 72 ? -21.442 -9.684 43.025 1.00 68.38 72 GLY A N 1
ATOM 549 C CA . GLY A 1 72 ? -22.506 -9.075 43.832 1.00 68.38 72 GLY A CA 1
ATOM 550 C C . GLY A 1 72 ? -23.416 -10.071 44.560 1.00 68.38 72 GLY A C 1
ATOM 551 O O . GLY A 1 72 ? -24.073 -9.680 45.522 1.00 68.38 72 GLY A O 1
ATOM 552 N N . ASP A 1 73 ? -23.447 -11.331 44.122 1.00 66.12 73 ASP A N 1
ATOM 553 C CA . ASP A 1 73 ? -24.215 -12.408 44.763 1.00 66.12 73 ASP A CA 1
ATOM 554 C C . ASP A 1 73 ? -23.414 -13.129 45.864 1.00 66.12 73 ASP A C 1
ATOM 556 O O . ASP A 1 73 ? -23.990 -13.694 46.781 1.00 66.12 73 ASP A O 1
ATOM 560 N N . SER A 1 74 ? -22.077 -13.057 45.823 1.00 64.25 74 SER A N 1
ATOM 561 C CA . SER A 1 74 ? -21.198 -13.702 46.813 1.00 64.25 74 SER A CA 1
ATOM 562 C C . SER A 1 74 ? -21.018 -12.912 48.120 1.00 64.25 74 SER A C 1
ATOM 564 O O . SER A 1 74 ? -20.486 -13.473 49.076 1.00 64.25 74 SER A O 1
ATOM 566 N N . ASP A 1 75 ? -21.397 -11.630 48.154 1.00 65.88 75 ASP A N 1
ATOM 567 C CA . ASP A 1 75 ? -21.275 -10.746 49.331 1.00 65.88 75 ASP A CA 1
ATOM 568 C C . ASP A 1 75 ? -22.581 -10.646 50.160 1.00 65.88 75 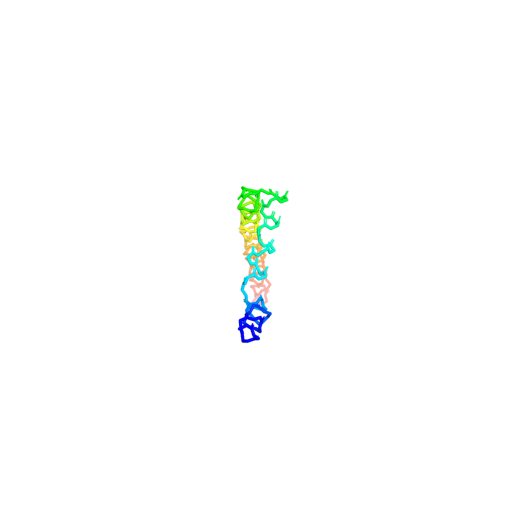ASP A C 1
ATOM 570 O O . ASP A 1 75 ? -22.630 -9.904 51.145 1.00 65.88 75 ASP A O 1
ATOM 574 N N . ARG A 1 76 ? -23.648 -11.362 49.772 1.00 60.38 76 ARG A N 1
ATOM 575 C CA . ARG A 1 76 ? -24.909 -11.491 50.527 1.00 60.38 76 ARG A CA 1
ATOM 576 C C . ARG A 1 76 ? -25.006 -12.850 51.208 1.00 60.38 76 ARG A C 1
ATOM 578 O O . ARG A 1 76 ? -25.631 -12.887 52.291 1.00 60.38 76 ARG A O 1
#

Sequence (76 aa):
MISTLLTIVLGIIGGPEIIIIAIIILVLFGGRKIPELMKGLGKGMKEFKEASKDTEETIKKERDDLNRSIKGDSDR

Radius of gyration: 27.76 Å; chains: 1; bounding box: 62×16×70 Å

pLDDT: mean 85.95, std 9.95, range [60.38, 97.12]